Protein AF-U9VPX8-F1 (afdb_monomer_lite)

pLDDT: mean 89.93, std 10.98, range [51.84, 97.62]

Sequence (79 aa):
MVAIAIYELGIPDQRRWLADHSRFKCGCWSRQIGKTFTATLELVLDSLEYEAAGRCKRWVILSRGDRQAQEAMDKGVKR

Foldseek 3Di:
DLVVLVVPQPDPVLVVVLPDPPPDDDDDDDPPNCPLLSVLSSVQVVQVVQVVVVHGDDDADDDPDPVVSVCSCVVRPVD

Radius of gyration: 12.86 Å; chains: 1; bounding box: 32×26×30 Å

Structure (mmCIF, N/CA/C/O backbone):
data_AF-U9VPX8-F1
#
_entry.id   AF-U9VPX8-F1
#
loop_
_atom_site.group_PDB
_atom_site.id
_atom_site.type_symbol
_atom_site.label_atom_id
_atom_site.label_alt_id
_atom_site.label_comp_id
_atom_site.label_asym_id
_atom_site.label_entity_id
_atom_site.label_seq_id
_atom_site.pdbx_PDB_ins_code
_atom_site.Cartn_x
_atom_site.Cartn_y
_atom_site.Cartn_z
_atom_site.occupancy
_atom_site.B_iso_or_equiv
_atom_site.auth_seq_id
_atom_site.auth_comp_id
_atom_site.auth_asym_id
_atom_site.auth_atom_id
_atom_site.pdbx_PDB_model_num
ATOM 1 N N . MET A 1 1 ? -9.277 14.475 -5.203 1.00 51.84 1 MET A N 1
ATOM 2 C CA . MET A 1 1 ? -7.985 13.750 -5.249 1.00 51.84 1 MET A CA 1
ATOM 3 C C . MET A 1 1 ? -8.156 12.236 -5.346 1.00 51.84 1 MET A C 1
ATOM 5 O O . MET A 1 1 ? -7.649 11.680 -6.305 1.00 51.84 1 MET A O 1
ATOM 9 N N . VAL A 1 2 ? -8.908 11.571 -4.456 1.00 57.38 2 VAL A N 1
ATOM 10 C CA . VAL A 1 2 ? -9.092 10.098 -4.489 1.00 57.38 2 VAL A CA 1
ATOM 11 C C . VAL A 1 2 ? -9.651 9.575 -5.820 1.00 57.38 2 VAL A C 1
ATOM 13 O O . VAL A 1 2 ? -9.107 8.631 -6.381 1.00 57.38 2 VAL A O 1
ATOM 16 N N . ALA A 1 3 ? -10.672 10.233 -6.381 1.00 53.38 3 ALA A N 1
ATOM 17 C CA . ALA A 1 3 ? -11.221 9.848 -7.683 1.00 53.38 3 ALA A CA 1
ATOM 18 C C . ALA A 1 3 ? -10.156 9.871 -8.797 1.00 53.38 3 ALA A C 1
ATOM 20 O O . ALA A 1 3 ? -10.073 8.928 -9.573 1.00 53.38 3 ALA A O 1
ATOM 21 N N . ILE A 1 4 ? -9.290 10.893 -8.825 1.00 58.97 4 ILE A N 1
ATOM 22 C CA . ILE A 1 4 ? -8.205 11.027 -9.814 1.00 58.97 4 ILE A CA 1
ATOM 23 C C . ILE A 1 4 ? -7.223 9.852 -9.696 1.00 58.97 4 ILE A C 1
ATOM 25 O O . ILE A 1 4 ? -6.909 9.231 -10.701 1.00 58.97 4 ILE A O 1
ATOM 29 N N . ALA A 1 5 ? -6.818 9.472 -8.479 1.00 62.78 5 ALA A N 1
ATOM 30 C CA . ALA A 1 5 ? -5.904 8.346 -8.267 1.00 62.78 5 ALA A CA 1
ATOM 31 C C . ALA A 1 5 ? -6.473 6.994 -8.743 1.00 62.78 5 ALA A C 1
ATOM 33 O O . ALA A 1 5 ? -5.716 6.130 -9.180 1.00 62.78 5 ALA A O 1
ATOM 34 N N . ILE A 1 6 ? -7.797 6.811 -8.693 1.00 66.62 6 ILE A N 1
ATOM 35 C CA . ILE A 1 6 ? -8.463 5.613 -9.225 1.00 66.62 6 ILE A CA 1
ATOM 36 C C . ILE A 1 6 ? -8.523 5.653 -10.762 1.00 66.62 6 ILE A C 1
ATOM 38 O O . ILE A 1 6 ? -8.330 4.619 -11.402 1.00 66.62 6 ILE A O 1
ATOM 42 N N . TYR A 1 7 ? -8.730 6.830 -11.368 1.00 61.25 7 TYR A 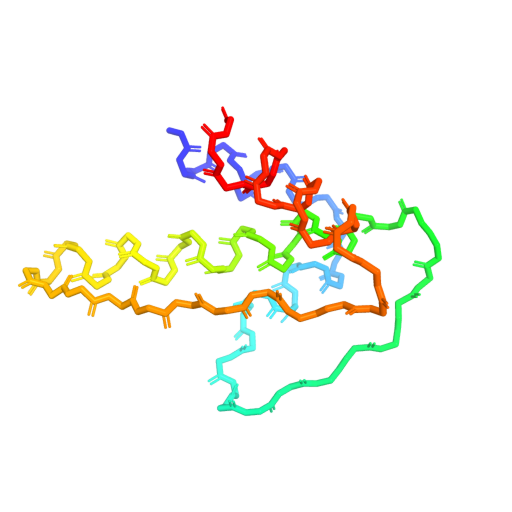N 1
ATOM 43 C CA . TYR A 1 7 ? -8.676 7.001 -12.828 1.00 61.25 7 TYR A CA 1
ATOM 44 C C . TYR A 1 7 ? -7.280 6.720 -13.413 1.00 61.25 7 TYR A C 1
ATOM 46 O O . TYR A 1 7 ? -7.186 6.214 -14.529 1.00 61.25 7 TYR A O 1
ATOM 54 N N . GLU A 1 8 ? -6.213 6.962 -12.647 1.00 68.19 8 GLU A N 1
ATOM 55 C CA . GLU A 1 8 ? -4.818 6.658 -13.021 1.00 68.19 8 GLU A CA 1
ATOM 56 C C . GLU A 1 8 ? -4.503 5.147 -13.069 1.00 68.19 8 GLU A C 1
ATOM 58 O O . GLU A 1 8 ? -3.465 4.735 -13.592 1.00 68.19 8 GLU A O 1
ATOM 63 N N . LEU A 1 9 ? -5.390 4.278 -12.564 1.00 76.25 9 LEU A N 1
ATOM 64 C CA . LEU A 1 9 ? -5.219 2.823 -12.650 1.00 76.25 9 LEU A CA 1
ATOM 65 C C . LEU A 1 9 ? -5.527 2.345 -14.071 1.00 76.25 9 LEU A C 1
ATOM 67 O O . LEU A 1 9 ? -6.622 1.856 -14.365 1.00 76.25 9 LEU A O 1
ATOM 71 N N . GLY A 1 10 ? -4.561 2.493 -14.972 1.00 78.81 10 GLY A N 1
ATOM 72 C CA . GLY A 1 10 ? -4.662 2.048 -16.363 1.00 78.81 10 GLY A CA 1
ATOM 73 C C . GLY A 1 10 ? -4.451 0.542 -16.560 1.00 78.81 10 GLY A C 1
ATOM 74 O O . GLY A 1 10 ? -4.829 0.007 -17.599 1.00 78.81 10 GLY A O 1
ATOM 75 N N . ILE A 1 11 ? -3.870 -0.162 -15.578 1.00 84.31 11 ILE A N 1
ATOM 76 C CA . ILE A 1 11 ? -3.518 -1.586 -15.695 1.00 84.31 11 ILE A CA 1
ATOM 77 C C . ILE A 1 11 ? -4.599 -2.458 -15.021 1.00 84.31 11 ILE A C 1
ATOM 79 O O . ILE A 1 11 ? -4.859 -2.275 -13.828 1.00 84.31 11 ILE A O 1
ATOM 83 N N . PRO A 1 12 ? -5.202 -3.443 -15.723 1.00 87.94 12 PRO A N 1
ATOM 84 C CA . PRO A 1 12 ? -6.272 -4.290 -15.178 1.00 87.94 12 PRO A CA 1
ATOM 85 C C . PRO A 1 12 ? -5.928 -4.982 -13.852 1.00 87.94 12 PRO A C 1
ATOM 87 O O . PRO A 1 12 ? -6.746 -4.987 -12.931 1.00 87.94 12 PRO A O 1
ATOM 90 N N . ASP A 1 13 ? -4.704 -5.496 -13.715 1.00 89.69 13 ASP A N 1
ATOM 91 C CA . ASP A 1 13 ? -4.258 -6.170 -12.489 1.00 89.69 13 ASP A CA 1
ATOM 92 C C . ASP A 1 13 ? -4.220 -5.235 -11.274 1.00 89.69 13 ASP A C 1
ATOM 94 O O . ASP A 1 13 ? -4.471 -5.674 -10.153 1.00 89.69 13 ASP A O 1
ATOM 98 N N . GLN A 1 14 ? -3.990 -3.933 -11.479 1.00 93.31 14 GLN A N 1
ATOM 99 C CA . GLN A 1 14 ? -4.033 -2.956 -10.392 1.00 93.31 14 GLN A CA 1
ATOM 100 C C . GLN A 1 14 ? -5.453 -2.764 -9.861 1.00 93.31 14 GLN A C 1
ATOM 102 O O . GLN A 1 14 ? -5.662 -2.731 -8.650 1.00 93.31 14 GLN A O 1
ATOM 107 N N . ARG A 1 15 ? -6.443 -2.691 -10.758 1.00 91.81 15 ARG A N 1
ATOM 108 C CA . ARG A 1 15 ? -7.859 -2.589 -10.374 1.00 91.81 15 ARG A CA 1
ATOM 109 C C . ARG A 1 15 ? -8.319 -3.849 -9.655 1.00 91.81 15 ARG A C 1
ATOM 111 O O . ARG A 1 15 ? -8.957 -3.759 -8.611 1.00 91.81 15 ARG A O 1
ATOM 118 N N . ARG A 1 16 ? -7.946 -5.019 -10.183 1.00 92.06 16 ARG A N 1
ATOM 119 C CA . ARG A 1 16 ? -8.248 -6.311 -9.560 1.00 92.06 16 ARG A CA 1
ATOM 120 C C . ARG A 1 16 ? -7.642 -6.419 -8.159 1.00 92.06 16 ARG A C 1
ATOM 122 O O . ARG A 1 16 ? -8.316 -6.901 -7.261 1.00 92.06 16 ARG A O 1
ATOM 129 N N . TRP A 1 17 ? -6.410 -5.947 -7.963 1.00 94.62 17 TRP A N 1
ATOM 130 C CA . TRP A 1 17 ? -5.7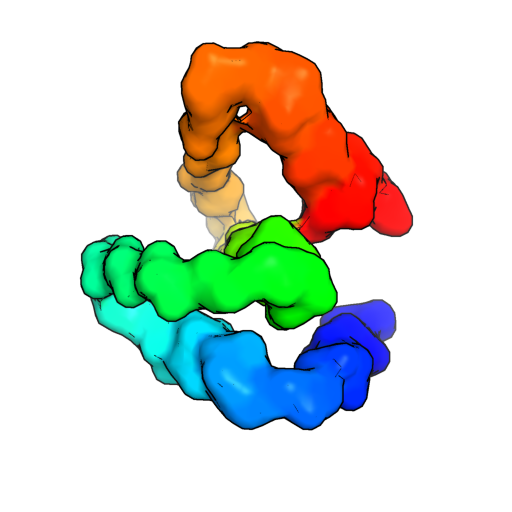66 -5.931 -6.647 1.00 94.62 17 TRP A CA 1
ATOM 131 C C . TRP A 1 17 ? -6.503 -5.068 -5.620 1.00 94.62 17 TRP A C 1
ATOM 133 O O . TRP A 1 17 ? -6.589 -5.462 -4.458 1.00 94.62 17 TRP A O 1
ATOM 143 N N . LEU A 1 18 ? -7.010 -3.898 -6.027 1.00 94.06 18 LEU A N 1
ATOM 144 C CA . LEU A 1 18 ? -7.759 -3.007 -5.132 1.00 94.06 18 LEU A CA 1
ATOM 145 C C . LEU A 1 18 ? -9.169 -3.516 -4.827 1.00 94.06 18 LEU A C 1
ATOM 147 O O . LEU A 1 18 ? -9.665 -3.281 -3.733 1.00 94.06 18 LEU A O 1
ATOM 151 N N . ALA A 1 19 ? -9.804 -4.204 -5.776 1.00 92.88 19 ALA A N 1
ATOM 152 C CA . ALA A 1 19 ? -11.120 -4.809 -5.577 1.00 92.88 19 ALA A CA 1
ATOM 153 C C . ALA A 1 19 ? -11.076 -6.092 -4.721 1.00 92.88 19 ALA A C 1
ATOM 155 O O . ALA A 1 19 ? -12.116 -6.577 -4.276 1.00 92.88 19 ALA A O 1
ATOM 156 N N . ASP A 1 20 ? -9.891 -6.670 -4.507 1.00 95.31 20 ASP A N 1
ATOM 157 C CA . ASP A 1 20 ? -9.708 -7.840 -3.653 1.00 95.31 20 ASP A CA 1
ATOM 158 C C . ASP A 1 20 ? -9.562 -7.430 -2.178 1.00 95.31 20 ASP A C 1
ATOM 160 O O . ASP A 1 20 ? -8.499 -6.985 -1.730 1.00 95.31 20 ASP A O 1
ATOM 164 N N . HIS A 1 21 ? -10.645 -7.630 -1.424 1.00 94.94 21 HIS A N 1
ATOM 165 C CA . HIS A 1 21 ? -10.746 -7.363 0.014 1.00 94.94 21 HIS A CA 1
ATOM 166 C C . HIS A 1 21 ? -10.398 -8.580 0.891 1.00 94.94 21 HIS A C 1
ATOM 168 O O . HIS A 1 21 ? -10.745 -8.623 2.076 1.00 94.94 21 HIS A O 1
ATOM 174 N N . SER A 1 22 ? -9.730 -9.595 0.336 1.00 96.25 22 SER A N 1
ATOM 175 C CA . SER A 1 22 ? -9.261 -10.743 1.112 1.00 96.25 22 SER A CA 1
ATOM 176 C C . SER A 1 22 ? -8.350 -10.295 2.255 1.00 96.25 22 SER A C 1
ATOM 178 O O . SER A 1 22 ? -7.423 -9.510 2.065 1.00 96.25 22 SER A O 1
ATOM 180 N N . ARG A 1 23 ? -8.563 -10.853 3.456 1.00 93.94 23 ARG A N 1
ATOM 181 C CA . ARG A 1 23 ? -7.755 -10.531 4.651 1.00 93.94 23 ARG A CA 1
ATOM 182 C C . ARG A 1 23 ? -6.255 -10.745 4.428 1.00 93.94 23 ARG A C 1
ATOM 184 O O . ARG A 1 23 ? -5.439 -10.023 4.994 1.00 93.94 23 ARG A O 1
ATOM 191 N N . PHE A 1 24 ? -5.906 -11.754 3.636 1.00 96.31 24 PHE A N 1
ATOM 192 C CA . PHE A 1 24 ? -4.541 -12.036 3.219 1.00 96.31 24 PHE A CA 1
ATOM 193 C C . PHE A 1 24 ? -4.499 -12.119 1.703 1.00 96.31 24 PHE A C 1
ATOM 195 O O . PHE A 1 24 ? -5.294 -12.840 1.103 1.00 96.31 24 PHE A O 1
ATOM 202 N N . LYS A 1 25 ? -3.538 -11.424 1.101 1.00 95.19 25 LYS A N 1
ATOM 203 C CA . LYS A 1 25 ? -3.302 -11.457 -0.337 1.00 95.19 25 LYS A CA 1
ATOM 204 C C . LYS A 1 25 ? -1.820 -11.491 -0.654 1.00 95.19 25 LYS A C 1
ATOM 206 O O . LYS A 1 25 ? -0.991 -10.987 0.101 1.00 95.19 25 LYS A O 1
ATOM 211 N N . CYS A 1 26 ? -1.496 -12.107 -1.782 1.00 95.69 26 CYS A N 1
ATOM 212 C CA . CYS A 1 26 ? -0.138 -12.236 -2.286 1.00 95.69 26 CYS A CA 1
ATOM 213 C C . CYS A 1 26 ? -0.127 -11.872 -3.767 1.00 95.69 26 CYS A C 1
ATOM 215 O O . CYS A 1 26 ? -1.035 -12.235 -4.511 1.00 95.69 26 CYS A O 1
ATOM 217 N N . GLY A 1 27 ? 0.904 -11.148 -4.195 1.00 91.88 27 GLY A N 1
ATOM 218 C CA . GLY A 1 27 ? 1.062 -10.731 -5.578 1.00 91.88 27 GLY A CA 1
ATOM 219 C C . GLY A 1 27 ? 2.435 -11.101 -6.115 1.00 91.88 27 GLY A C 1
ATOM 220 O O . GLY A 1 27 ? 3.448 -10.661 -5.575 1.00 91.88 27 GLY A O 1
ATOM 221 N N . CYS A 1 28 ? 2.470 -11.805 -7.247 1.00 94.75 28 CYS A N 1
ATOM 222 C CA . CYS A 1 28 ? 3.661 -11.917 -8.087 1.00 94.75 28 CYS A CA 1
ATOM 223 C C . CYS A 1 28 ? 3.529 -10.938 -9.259 1.00 94.75 28 CYS A C 1
ATOM 225 O O . CYS A 1 28 ? 2.702 -11.129 -10.145 1.00 94.75 28 CYS A O 1
ATOM 227 N N . TRP A 1 29 ? 4.295 -9.849 -9.213 1.00 93.81 29 TRP A N 1
ATOM 228 C CA . TRP A 1 29 ? 4.149 -8.718 -10.128 1.00 93.81 29 TRP A CA 1
ATOM 229 C C . TRP A 1 29 ? 5.412 -8.548 -10.959 1.00 93.81 29 TRP A C 1
ATOM 231 O O . TRP A 1 29 ? 6.527 -8.570 -10.426 1.00 93.81 29 TRP A O 1
ATOM 241 N N . SER A 1 30 ? 5.231 -8.285 -12.251 1.00 94.62 30 SER A N 1
ATOM 242 C CA . SER A 1 30 ? 6.315 -7.879 -13.142 1.00 94.62 30 SER A CA 1
ATOM 243 C C . SER A 1 30 ? 7.010 -6.599 -12.649 1.00 94.62 30 SER A C 1
ATOM 245 O O . SER A 1 30 ? 6.543 -5.860 -11.772 1.00 94.62 30 SER A O 1
ATOM 247 N N . ARG A 1 31 ? 8.191 -6.309 -13.195 1.00 94.19 31 ARG A N 1
ATOM 248 C CA . ARG A 1 31 ? 8.884 -5.044 -12.909 1.00 94.19 31 ARG A CA 1
ATOM 249 C C . ARG A 1 31 ? 8.130 -3.888 -13.576 1.00 94.19 31 ARG A C 1
ATOM 251 O O . ARG A 1 31 ? 7.489 -4.077 -14.596 1.00 94.19 31 ARG A O 1
ATOM 258 N N . GLN A 1 32 ? 8.219 -2.697 -12.981 1.00 92.12 32 GLN A N 1
ATOM 259 C CA . GLN A 1 32 ? 7.714 -1.433 -13.546 1.00 92.12 32 GLN A CA 1
ATOM 260 C C . GLN A 1 32 ? 6.199 -1.341 -13.837 1.00 92.12 32 GLN A C 1
ATOM 262 O O . GLN A 1 32 ? 5.758 -0.335 -14.369 1.00 92.12 32 GLN A O 1
ATOM 267 N N . ILE A 1 33 ? 5.372 -2.286 -13.382 1.00 93.44 33 ILE A N 1
ATOM 268 C CA . ILE A 1 33 ? 3.900 -2.221 -13.534 1.00 93.44 33 ILE A CA 1
ATOM 269 C C . ILE A 1 33 ? 3.175 -1.480 -12.390 1.00 93.44 33 ILE A C 1
ATOM 271 O O . ILE A 1 33 ? 2.007 -1.724 -12.107 1.00 93.44 33 ILE A O 1
ATOM 275 N N . GLY A 1 34 ? 3.875 -0.612 -11.656 1.00 91.75 34 GLY A N 1
ATOM 276 C CA . GLY A 1 34 ? 3.250 0.211 -10.610 1.00 91.75 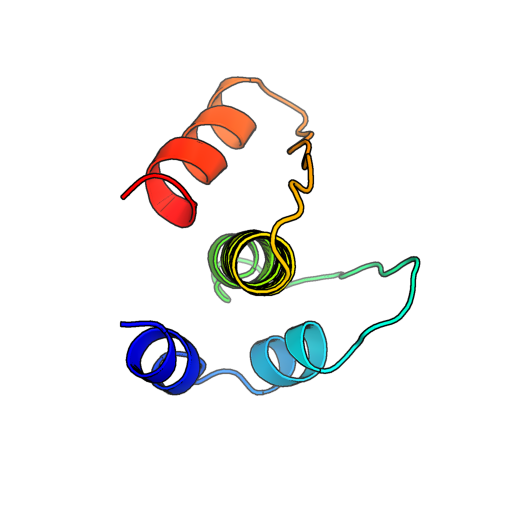34 GLY A CA 1
ATOM 277 C C . GLY A 1 34 ? 2.848 -0.511 -9.314 1.00 91.75 34 GLY A C 1
ATOM 278 O O . GLY A 1 34 ? 2.091 0.051 -8.535 1.00 91.75 34 GLY A O 1
ATOM 279 N N . LYS A 1 35 ? 3.385 -1.706 -9.020 1.00 93.00 35 LYS A N 1
ATOM 280 C CA . LYS A 1 35 ? 3.032 -2.481 -7.805 1.00 93.00 35 LYS A CA 1
ATOM 281 C C . LYS A 1 35 ? 3.112 -1.689 -6.490 1.00 93.00 35 LYS A C 1
ATOM 283 O O . LYS A 1 35 ? 2.258 -1.839 -5.627 1.00 93.00 35 LYS A O 1
ATOM 288 N N . THR A 1 36 ? 4.134 -0.841 -6.340 1.00 93.38 36 THR A N 1
ATOM 289 C CA . THR A 1 36 ? 4.318 -0.031 -5.127 1.00 93.38 36 THR A CA 1
ATOM 290 C C . THR A 1 36 ? 3.228 1.026 -5.019 1.00 93.38 36 THR A C 1
ATOM 292 O O . THR A 1 36 ? 2.646 1.152 -3.954 1.00 93.38 36 THR A O 1
ATOM 295 N N . PHE A 1 37 ? 2.916 1.715 -6.121 1.00 92.50 37 PHE A N 1
ATOM 296 C CA . PHE A 1 37 ? 1.833 2.696 -6.168 1.00 92.50 37 PHE A CA 1
ATOM 297 C C . PHE A 1 37 ? 0.490 2.060 -5.805 1.00 92.50 37 PHE A C 1
ATOM 299 O O . PHE A 1 37 ? -0.219 2.580 -4.954 1.00 92.50 37 PHE A O 1
ATOM 306 N N . THR A 1 38 ? 0.161 0.905 -6.389 1.00 94.31 38 THR A N 1
ATOM 307 C CA . THR A 1 38 ? -1.108 0.225 -6.099 1.00 94.31 38 THR A CA 1
ATOM 308 C C . THR A 1 38 ? -1.208 -0.209 -4.635 1.00 94.31 38 THR A C 1
ATOM 310 O O . THR A 1 38 ? -2.246 -0.001 -4.014 1.00 94.31 38 THR A O 1
ATOM 313 N N . ALA A 1 39 ? -0.135 -0.761 -4.059 1.00 94.19 39 ALA A N 1
ATOM 314 C CA . ALA A 1 39 ? -0.125 -1.181 -2.658 1.00 94.19 39 ALA A CA 1
ATOM 315 C C . ALA A 1 39 ? -0.201 0.003 -1.675 1.00 94.19 39 ALA A C 1
ATOM 317 O O . ALA A 1 39 ? -0.870 -0.092 -0.650 1.00 94.19 39 ALA A O 1
ATOM 318 N N . THR A 1 40 ? 0.457 1.130 -1.970 1.00 95.19 40 THR A N 1
ATOM 319 C CA . THR A 1 40 ? 0.353 2.326 -1.118 1.00 95.19 40 THR A CA 1
ATOM 320 C C . THR A 1 40 ? -0.993 3.026 -1.281 1.00 95.19 40 THR A C 1
ATOM 322 O O . THR A 1 40 ? -1.526 3.523 -0.295 1.00 95.19 40 THR A O 1
ATOM 325 N N . LEU A 1 41 ? -1.582 3.017 -2.483 1.00 94.19 41 LEU A N 1
ATOM 326 C CA . LEU A 1 41 ? -2.930 3.538 -2.717 1.00 94.19 41 LEU A CA 1
ATOM 327 C C . LEU A 1 41 ? -3.969 2.775 -1.892 1.00 94.19 41 LEU A C 1
ATOM 329 O O . LEU A 1 41 ? -4.802 3.401 -1.249 1.00 94.19 41 LEU A O 1
ATOM 333 N N . GLU A 1 42 ? -3.894 1.445 -1.856 1.00 95.06 42 GLU A N 1
ATOM 334 C CA . GLU A 1 42 ? -4.760 0.629 -1.001 1.00 95.06 42 GLU A CA 1
ATOM 335 C C . GLU A 1 42 ? -4.685 1.048 0.470 1.00 95.06 42 GLU A C 1
ATOM 337 O O . GLU A 1 42 ? -5.709 1.294 1.102 1.00 95.06 42 GLU A O 1
ATOM 342 N N . LEU A 1 43 ? -3.465 1.157 1.000 1.00 94.94 43 LEU A N 1
ATOM 343 C CA . LEU A 1 43 ? -3.218 1.572 2.378 1.00 94.94 43 LEU A CA 1
ATOM 344 C C . LEU A 1 43 ? -3.848 2.938 2.672 1.00 94.94 43 LEU A C 1
ATOM 346 O O . LEU A 1 43 ? -4.467 3.122 3.723 1.00 94.94 43 LEU A O 1
ATOM 350 N N . VAL A 1 44 ? -3.685 3.897 1.755 1.00 94.50 44 VAL A N 1
ATOM 351 C CA . VAL A 1 44 ? -4.240 5.250 1.889 1.00 94.50 44 VAL A CA 1
ATOM 352 C C . VAL A 1 44 ? -5.766 5.213 1.850 1.00 94.50 44 VAL A C 1
ATOM 354 O O . VAL A 1 44 ? -6.395 5.824 2.707 1.00 94.50 44 VAL A O 1
ATOM 357 N N . LEU A 1 45 ? -6.365 4.471 0.914 1.00 94.06 45 LEU A N 1
ATOM 358 C CA . LEU A 1 45 ? -7.821 4.326 0.813 1.00 94.06 45 LEU A CA 1
ATOM 359 C C . LEU A 1 45 ? -8.423 3.736 2.091 1.00 94.06 45 LEU A C 1
ATOM 361 O O . LEU A 1 45 ? -9.378 4.292 2.625 1.00 94.06 45 LEU A O 1
ATOM 365 N N . ASP A 1 46 ? -7.828 2.667 2.616 1.00 95.00 46 ASP A N 1
ATOM 366 C CA . ASP A 1 46 ? -8.285 2.025 3.849 1.00 95.00 46 ASP A CA 1
ATOM 367 C C . ASP A 1 46 ? -8.112 2.942 5.073 1.00 95.00 46 ASP A C 1
ATOM 369 O O . ASP A 1 46 ? -8.974 3.000 5.949 1.00 95.00 46 ASP A O 1
ATOM 373 N N . SER A 1 47 ? -7.029 3.722 5.123 1.00 94.88 47 SER A N 1
ATOM 374 C CA . SER A 1 47 ? -6.825 4.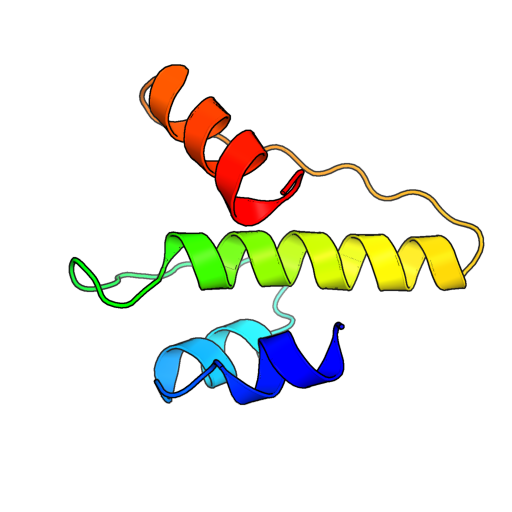713 6.187 1.00 94.88 47 SER A CA 1
ATOM 375 C C . SER A 1 47 ? -7.880 5.823 6.138 1.00 94.88 47 SER A C 1
ATOM 377 O O . SER A 1 47 ? -8.441 6.162 7.178 1.00 94.88 47 SER A O 1
ATOM 379 N N . LEU A 1 48 ? -8.194 6.333 4.942 1.00 94.38 48 LEU A N 1
ATOM 380 C CA . LEU A 1 48 ? -9.219 7.360 4.732 1.00 94.38 48 LEU A CA 1
ATOM 381 C C . LEU A 1 48 ? -10.626 6.852 5.061 1.00 94.38 48 LEU A C 1
ATOM 383 O O . LEU A 1 48 ? -11.425 7.589 5.633 1.00 94.38 48 LEU A O 1
ATOM 387 N N . GLU A 1 49 ? -10.938 5.599 4.730 1.00 95.00 49 GLU A N 1
ATOM 388 C CA . GLU A 1 49 ? -12.221 4.985 5.078 1.00 95.00 49 GLU A CA 1
ATOM 389 C C . GLU A 1 49 ? -12.395 4.875 6.600 1.00 95.00 49 GLU A C 1
ATOM 391 O O . GLU A 1 49 ? -13.446 5.225 7.141 1.00 95.00 49 GLU A O 1
ATOM 396 N N . TYR A 1 50 ? -11.348 4.453 7.317 1.00 97.06 50 TYR A N 1
ATOM 397 C CA . TYR A 1 50 ? -11.376 4.408 8.779 1.00 97.06 50 TYR A CA 1
ATOM 398 C C . TYR A 1 50 ? -11.476 5.802 9.395 1.00 97.06 50 TYR A C 1
ATOM 400 O O . TYR A 1 50 ? -12.248 5.987 10.337 1.00 97.06 50 TYR A O 1
ATOM 408 N N . GLU A 1 51 ? -10.738 6.772 8.855 1.00 96.00 51 GLU A N 1
ATOM 409 C CA . GLU A 1 51 ? -10.785 8.162 9.306 1.00 96.00 51 GLU A CA 1
ATOM 410 C C . GLU A 1 51 ? -12.189 8.753 9.137 1.00 96.00 51 GLU A C 1
ATOM 412 O O . GLU A 1 51 ? -12.731 9.329 10.080 1.00 96.00 51 GLU A O 1
ATOM 417 N N . ALA A 1 52 ? -12.831 8.521 7.987 1.00 96.31 52 ALA A N 1
ATOM 418 C CA . ALA A 1 52 ? -14.209 8.937 7.731 1.00 96.31 52 ALA A CA 1
ATOM 419 C C . ALA A 1 52 ? -15.215 8.315 8.720 1.00 96.31 52 ALA A C 1
ATOM 421 O O . ALA A 1 52 ? -16.248 8.914 9.016 1.00 96.31 52 ALA A O 1
ATOM 422 N N . ALA A 1 53 ? -14.900 7.142 9.274 1.00 97.62 53 ALA A N 1
ATOM 423 C CA . ALA A 1 53 ? -15.676 6.483 10.323 1.00 97.62 53 ALA A CA 1
ATOM 424 C C . ALA A 1 53 ? -15.298 6.923 11.756 1.00 97.62 53 ALA A C 1
ATOM 426 O O . ALA A 1 53 ? -15.749 6.304 12.722 1.00 97.62 53 ALA A O 1
ATOM 427 N N . GLY A 1 54 ? -14.453 7.947 11.924 1.00 97.56 54 GLY A N 1
ATOM 428 C CA . GLY A 1 54 ? -13.980 8.418 13.232 1.00 97.56 54 GLY A CA 1
ATOM 429 C C . GLY A 1 54 ? -13.011 7.451 13.922 1.00 97.56 54 GLY A C 1
ATOM 430 O O . GLY A 1 54 ? -12.904 7.439 15.149 1.00 97.56 54 GLY A O 1
ATOM 431 N N . ARG A 1 55 ? -12.332 6.594 13.152 1.00 97.56 55 ARG A N 1
ATOM 432 C CA . ARG A 1 55 ? -11.389 5.578 13.638 1.00 97.56 55 ARG A CA 1
ATOM 433 C C . ARG A 1 55 ? -10.001 5.819 13.049 1.00 97.56 55 ARG A C 1
ATOM 435 O O . ARG A 1 55 ? -9.845 6.458 12.021 1.00 97.56 55 ARG A O 1
ATOM 442 N N . CYS A 1 56 ? -8.982 5.223 13.665 1.00 92.31 56 CYS A N 1
ATOM 443 C CA . CYS A 1 56 ? -7.627 5.199 13.112 1.00 92.31 56 CYS A CA 1
ATOM 444 C C . CYS A 1 56 ? -7.227 3.770 12.751 1.00 92.31 56 CYS A C 1
ATOM 446 O O . CYS A 1 56 ? -7.454 2.841 13.534 1.00 92.31 56 CYS A O 1
ATOM 448 N N . LYS A 1 57 ? -6.568 3.599 11.602 1.00 94.94 57 LYS A N 1
ATOM 449 C CA . LYS A 1 57 ? -5.952 2.333 11.197 1.00 94.94 57 LYS A CA 1
ATOM 450 C C . LYS A 1 57 ? -4.450 2.500 11.047 1.00 94.94 57 LYS A C 1
ATOM 452 O O . LYS A 1 57 ? -3.972 3.475 10.479 1.00 94.94 57 LYS A O 1
ATOM 457 N N . ARG A 1 58 ? -3.694 1.551 11.601 1.00 95.00 58 ARG A N 1
ATOM 458 C CA . ARG A 1 58 ? -2.232 1.546 11.532 1.00 95.00 58 ARG A CA 1
ATOM 459 C C . ARG A 1 58 ? -1.770 0.513 10.521 1.00 95.00 58 ARG A C 1
ATOM 461 O O . ARG A 1 58 ? -2.113 -0.660 10.640 1.00 95.00 58 ARG A O 1
ATOM 468 N N . TRP A 1 59 ? -0.920 0.959 9.609 1.00 95.94 59 TRP A N 1
ATOM 469 C CA . TRP A 1 59 ? -0.255 0.122 8.624 1.00 95.94 59 TRP A CA 1
ATOM 470 C C . TRP A 1 59 ? 1.255 0.098 8.845 1.00 95.94 59 TRP A C 1
ATOM 472 O O . TRP A 1 59 ? 1.834 1.041 9.385 1.00 95.94 59 TRP A O 1
ATOM 482 N N . VAL A 1 60 ? 1.890 -0.994 8.420 1.00 95.62 60 VAL A N 1
ATOM 483 C CA . VAL A 1 60 ? 3.345 -1.162 8.446 1.00 95.62 60 VAL A CA 1
ATOM 484 C C . VAL A 1 60 ? 3.802 -1.590 7.057 1.00 95.62 60 VAL A C 1
ATOM 486 O O . VAL A 1 60 ? 3.285 -2.561 6.508 1.00 95.62 60 VAL A O 1
ATOM 489 N N . ILE A 1 61 ? 4.792 -0.885 6.507 1.00 95.19 61 ILE A N 1
ATOM 490 C CA . ILE A 1 61 ? 5.487 -1.293 5.284 1.00 95.19 61 ILE A CA 1
ATOM 491 C C . ILE A 1 61 ? 6.776 -2.000 5.690 1.00 95.1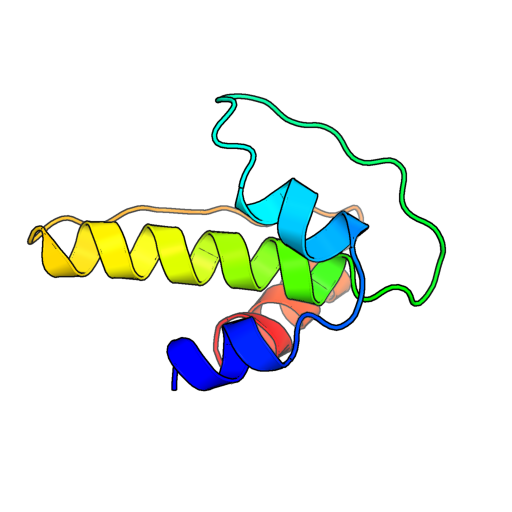9 61 ILE A C 1
ATOM 493 O O . ILE A 1 61 ? 7.681 -1.387 6.253 1.00 95.19 61 ILE A O 1
ATOM 497 N N . LEU A 1 62 ? 6.863 -3.294 5.389 1.00 95.88 62 LEU A N 1
ATOM 498 C CA . LEU A 1 62 ? 8.066 -4.093 5.603 1.00 95.88 62 LEU A CA 1
ATOM 499 C C . LEU A 1 62 ? 8.756 -4.356 4.270 1.00 95.88 62 LEU A C 1
ATOM 501 O O . LEU A 1 62 ? 8.122 -4.695 3.272 1.00 95.88 62 LEU A O 1
ATOM 505 N N . SER A 1 63 ? 10.075 -4.212 4.257 1.00 93.94 63 SER A N 1
ATOM 506 C CA . SER A 1 63 ? 10.903 -4.517 3.093 1.00 93.94 63 SER A CA 1
ATOM 507 C C . SER A 1 63 ? 12.270 -5.027 3.542 1.00 93.94 63 SER A C 1
ATOM 509 O O . SER A 1 63 ? 12.607 -4.959 4.723 1.00 93.94 63 SER A O 1
ATOM 511 N N . ARG A 1 64 ? 13.073 -5.537 2.600 1.00 93.56 64 ARG A N 1
ATOM 512 C CA . ARG A 1 64 ? 14.418 -6.046 2.908 1.00 93.56 64 ARG A CA 1
ATOM 513 C C . ARG A 1 64 ? 15.375 -4.943 3.388 1.00 93.56 64 ARG A C 1
ATOM 515 O O . ARG A 1 64 ? 16.321 -5.256 4.101 1.00 93.56 64 ARG A O 1
ATOM 522 N N . GLY A 1 65 ? 15.173 -3.691 2.977 1.00 93.44 65 GLY A N 1
ATOM 523 C CA . GLY A 1 65 ? 16.046 -2.574 3.344 1.00 93.44 65 GLY A CA 1
ATOM 524 C C . GLY A 1 65 ? 15.247 -1.329 3.696 1.00 93.44 65 GLY A C 1
ATOM 525 O O . GLY A 1 65 ? 14.320 -0.971 2.974 1.00 93.44 65 GLY A O 1
ATOM 526 N N . ASP A 1 66 ? 15.638 -0.655 4.774 1.00 95.69 66 ASP A N 1
ATOM 527 C CA . ASP A 1 66 ? 15.004 0.559 5.303 1.00 95.69 66 ASP A CA 1
ATOM 528 C C . ASP A 1 66 ? 14.660 1.598 4.222 1.00 95.69 66 ASP A C 1
ATOM 530 O O . ASP A 1 66 ? 13.525 2.066 4.152 1.00 95.69 66 ASP A O 1
ATOM 534 N N . ARG A 1 67 ? 15.585 1.861 3.293 1.00 96.06 67 ARG A N 1
ATOM 535 C CA . ARG A 1 67 ? 15.422 2.806 2.188 1.00 96.06 67 ARG A CA 1
ATOM 536 C C . ARG A 1 67 ? 14.208 2.490 1.319 1.00 96.06 67 ARG A C 1
ATOM 538 O O . ARG A 1 67 ? 13.527 3.405 0.875 1.00 96.06 67 ARG A O 1
ATOM 545 N N . GLN A 1 68 ? 13.919 1.214 1.061 1.00 94.25 68 GLN A N 1
ATOM 546 C CA . GLN A 1 68 ? 12.782 0.833 0.216 1.00 94.25 68 GLN A CA 1
ATOM 547 C C . GLN A 1 68 ? 11.447 1.082 0.922 1.00 94.25 68 GLN A C 1
ATOM 549 O O . GLN A 1 68 ? 10.509 1.574 0.295 1.00 94.25 68 GLN A O 1
ATOM 554 N N . ALA A 1 69 ? 11.366 0.769 2.218 1.00 95.00 69 ALA A N 1
ATOM 555 C CA . ALA A 1 69 ? 10.185 1.082 3.018 1.00 95.00 69 ALA A CA 1
ATOM 556 C C . ALA A 1 69 ? 9.988 2.602 3.127 1.00 95.00 69 ALA A C 1
ATOM 558 O O . ALA A 1 69 ? 8.875 3.094 2.945 1.00 95.00 69 ALA A O 1
ATOM 559 N N . GLN A 1 70 ? 11.077 3.346 3.335 1.00 95.38 70 GLN A N 1
ATOM 560 C CA . GLN A 1 70 ? 11.056 4.802 3.422 1.00 95.38 70 GLN A CA 1
ATOM 561 C C . GLN A 1 70 ? 10.602 5.450 2.106 1.00 95.38 70 GLN A C 1
ATOM 563 O O . GLN A 1 70 ? 9.717 6.298 2.112 1.00 95.38 70 GLN A O 1
ATOM 568 N N . GLU A 1 71 ? 11.127 5.000 0.964 1.00 95.19 71 GLU A N 1
ATOM 569 C CA . GLU A 1 71 ? 10.706 5.491 -0.353 1.00 95.19 71 GLU A CA 1
ATOM 570 C C . GLU A 1 71 ? 9.221 5.232 -0.628 1.00 95.19 71 GLU A C 1
ATOM 572 O O . GLU A 1 71 ? 8.555 6.094 -1.203 1.00 95.19 71 GLU A O 1
ATOM 577 N N . ALA A 1 72 ? 8.688 4.077 -0.217 1.00 94.50 72 ALA A N 1
ATOM 578 C CA . ALA A 1 72 ? 7.264 3.781 -0.351 1.00 94.50 72 ALA A CA 1
ATOM 579 C C . ALA A 1 72 ? 6.407 4.730 0.504 1.00 94.50 72 ALA A C 1
ATOM 581 O O . ALA A 1 72 ? 5.408 5.253 0.012 1.00 94.50 72 ALA A O 1
ATOM 582 N N . MET A 1 73 ? 6.825 5.008 1.743 1.00 95.12 73 MET A N 1
ATOM 583 C CA . MET A 1 73 ? 6.148 5.977 2.610 1.00 95.12 73 MET A CA 1
ATOM 584 C C . MET A 1 73 ? 6.194 7.391 2.028 1.00 95.12 73 MET A C 1
ATOM 586 O O . MET A 1 73 ? 5.166 8.057 1.921 1.00 95.12 73 MET A O 1
ATOM 590 N N . ASP A 1 74 ? 7.373 7.857 1.628 1.00 95.44 74 ASP A N 1
ATOM 591 C CA . ASP A 1 74 ? 7.552 9.249 1.222 1.00 95.44 74 ASP A CA 1
ATOM 592 C C . ASP A 1 74 ? 6.943 9.541 -0.151 1.00 95.44 74 ASP A C 1
ATOM 594 O O . ASP A 1 74 ? 6.432 10.634 -0.358 1.00 95.44 74 ASP A O 1
ATOM 598 N N . LYS A 1 75 ? 6.962 8.583 -1.087 1.00 92.12 75 LYS A N 1
ATOM 599 C CA . LYS A 1 75 ? 6.428 8.792 -2.444 1.00 92.12 75 LYS A CA 1
ATOM 600 C C . LYS A 1 75 ? 4.993 8.320 -2.633 1.00 92.12 75 LYS A C 1
ATOM 602 O O . LYS A 1 75 ? 4.336 8.816 -3.539 1.00 92.12 75 LYS A O 1
ATOM 607 N N . GLY A 1 76 ? 4.553 7.324 -1.867 1.00 89.88 76 GLY A N 1
ATOM 608 C CA . GLY A 1 76 ? 3.253 6.679 -2.054 1.00 89.88 76 GLY A CA 1
ATOM 609 C C . GLY A 1 76 ? 2.211 7.020 -0.993 1.00 89.88 76 GLY A C 1
ATOM 610 O O . GLY A 1 76 ? 1.040 6.726 -1.214 1.00 89.88 76 GLY A O 1
ATOM 611 N N . VAL A 1 77 ? 2.620 7.597 0.146 1.00 92.38 77 VAL A N 1
ATOM 612 C CA . VAL A 1 77 ? 1.717 7.892 1.275 1.00 92.38 77 VAL A CA 1
ATOM 613 C C . VAL A 1 77 ? 1.741 9.370 1.670 1.00 92.38 77 VAL A C 1
ATOM 615 O O . VAL A 1 77 ? 0.683 9.955 1.865 1.00 92.38 77 VAL A O 1
ATOM 618 N N . LYS A 1 78 ? 2.923 9.986 1.816 1.00 88.69 78 LYS A N 1
ATOM 619 C CA . LYS A 1 78 ?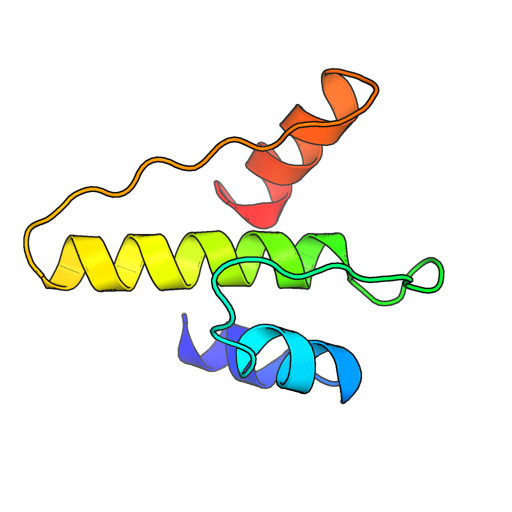 3.045 11.364 2.340 1.00 88.69 78 LYS A CA 1
ATOM 620 C C . LYS A 1 78 ? 2.958 12.478 1.294 1.00 88.69 78 LYS A C 1
ATOM 622 O O . LYS A 1 78 ? 2.768 13.629 1.677 1.00 88.69 78 LYS A O 1
ATOM 627 N N . ARG A 1 79 ? 3.214 12.163 0.027 1.00 71.94 79 ARG A N 1
ATOM 628 C CA . ARG A 1 79 ? 3.335 13.134 -1.067 1.00 71.94 79 ARG A CA 1
ATOM 629 C C . ARG A 1 79 ? 2.069 13.161 -1.901 1.00 71.94 79 ARG A C 1
ATOM 631 O O . ARG A 1 79 ? 1.690 14.279 -2.303 1.00 71.94 79 ARG A O 1
#

Secondary structure (DSSP, 8-state):
-HHHHHHT--SHHHHHHHH---SS------TTS-HHHHHHHHHHHHHHHHHHTT---------SSHHHHHHHHHHHT--